Protein AF-A0A8J6IV03-F1 (afdb_monomer)

pLDDT: mean 79.32, std 14.81, range [42.12, 95.62]

Radius of gyration: 20.4 Å; Cα contacts (8 Å, |Δi|>4): 8; chains: 1; bounding box: 37×46×48 Å

Nearest PDB structures (foldseek):
  5xtq-assembly2_D  TM=3.360E-01  e=8.933E+00  Autographa californica nucleopolyhedrovirus

Secondary structure (DSSP, 8-state):
------------------HHHHHHHHHHTTPPPPPTT----HHHHHHHH--

Solvent-accessible surface area (backbone atoms only — not comparable to full-atom values): 3639 Å² total; per-residue (Å²): 131,88,80,82,80,86,70,87,70,81,74,76,83,69,91,71,84,56,67,66,58,55,49,54,52,34,51,77,72,72,43,80,76,82,61,89,88,62,89,72,53,71,66,56,52,48,62,66,70,73,110

Mean predicted aligned error: 11.82 Å

Structure (mmCIF, N/CA/C/O backbone):
data_AF-A0A8J6IV03-F1
#
_entry.id   AF-A0A8J6IV03-F1
#
loop_
_atom_site.group_PDB
_atom_site.id
_atom_site.type_symbol
_atom_site.label_atom_id
_atom_site.label_alt_id
_atom_site.label_comp_id
_atom_site.label_asym_id
_atom_site.label_entity_id
_atom_site.label_seq_id
_atom_site.pdbx_PDB_ins_code
_atom_site.Cartn_x
_atom_site.Cartn_y
_atom_site.Cartn_z
_atom_site.occupancy
_atom_site.B_iso_or_equiv
_atom_site.auth_seq_id
_atom_site.auth_comp_id
_atom_site.auth_asym_id
_atom_site.auth_atom_id
_atom_site.pdbx_PDB_model_num
ATOM 1 N N . MET A 1 1 ? 21.376 -31.815 -31.720 1.00 42.12 1 MET A N 1
ATOM 2 C CA . MET A 1 1 ? 21.428 -30.973 -30.506 1.00 42.12 1 MET A CA 1
ATOM 3 C C . MET A 1 1 ? 19.997 -30.679 -30.094 1.00 42.12 1 MET A C 1
ATOM 5 O O . MET A 1 1 ? 19.271 -30.082 -30.877 1.00 42.12 1 MET A O 1
ATOM 9 N N . ALA A 1 2 ? 19.547 -31.212 -28.957 1.00 44.47 2 ALA A N 1
ATOM 10 C CA . ALA A 1 2 ? 18.174 -31.025 -28.495 1.00 44.47 2 ALA A CA 1
ATOM 11 C C . ALA A 1 2 ? 18.028 -29.618 -27.894 1.00 44.47 2 ALA A C 1
ATOM 13 O O . ALA A 1 2 ? 18.649 -29.316 -26.881 1.00 44.47 2 ALA A O 1
ATOM 14 N N . ASN A 1 3 ? 17.235 -28.759 -28.539 1.00 53.06 3 ASN A N 1
ATOM 15 C CA . ASN A 1 3 ? 16.888 -27.437 -28.019 1.00 53.06 3 ASN A CA 1
ATOM 16 C C . ASN A 1 3 ? 15.893 -27.593 -26.861 1.00 53.06 3 ASN A C 1
ATOM 18 O O . ASN A 1 3 ? 14.706 -27.830 -27.073 1.00 53.06 3 ASN A O 1
ATOM 22 N N . THR A 1 4 ? 16.371 -27.432 -25.631 1.00 58.62 4 THR A N 1
ATOM 23 C CA . THR A 1 4 ? 15.584 -27.501 -24.388 1.00 58.62 4 THR A CA 1
ATOM 24 C C . THR A 1 4 ? 14.812 -26.208 -24.082 1.00 58.62 4 THR A C 1
ATOM 26 O O . THR A 1 4 ? 14.591 -25.885 -22.921 1.00 58.62 4 THR A O 1
ATOM 29 N N . ASN A 1 5 ? 14.367 -25.460 -25.097 1.00 57.78 5 ASN A N 1
ATOM 30 C CA . ASN A 1 5 ? 13.664 -24.177 -24.909 1.00 57.78 5 ASN A CA 1
ATOM 31 C C . ASN A 1 5 ? 12.132 -24.312 -24.794 1.00 57.78 5 ASN A C 1
ATOM 33 O O . ASN A 1 5 ? 11.420 -23.314 -24.798 1.00 57.78 5 ASN A O 1
ATOM 37 N N . ALA A 1 6 ? 11.600 -25.531 -24.686 1.00 55.31 6 ALA A N 1
ATOM 38 C CA . ALA A 1 6 ? 10.158 -25.801 -24.727 1.00 55.31 6 ALA A CA 1
ATOM 39 C C . ALA A 1 6 ? 9.534 -26.119 -23.349 1.00 55.31 6 ALA A C 1
ATOM 41 O O . ALA A 1 6 ? 8.604 -26.923 -23.265 1.00 55.31 6 ALA A O 1
ATOM 42 N N . LEU A 1 7 ? 10.044 -25.535 -22.256 1.00 53.78 7 LEU A N 1
ATOM 43 C CA . LEU A 1 7 ? 9.554 -25.820 -20.895 1.00 53.78 7 LEU A CA 1
ATOM 44 C C . LEU A 1 7 ? 9.230 -24.599 -20.021 1.00 53.78 7 LEU A C 1
ATOM 46 O O . LEU A 1 7 ? 8.950 -24.771 -18.841 1.00 53.78 7 LEU A O 1
ATOM 50 N N . GLU A 1 8 ? 9.110 -23.396 -20.578 1.00 59.91 8 GLU A N 1
ATOM 51 C CA . GLU A 1 8 ? 8.441 -22.277 -19.884 1.00 59.91 8 GLU A CA 1
ATOM 52 C C . GLU A 1 8 ? 6.917 -22.390 -20.101 1.00 59.91 8 GLU A C 1
ATOM 54 O O . GLU A 1 8 ? 6.251 -21.557 -20.714 1.00 59.91 8 GLU A O 1
ATOM 59 N N . LYS A 1 9 ? 6.358 -23.517 -19.651 1.00 57.56 9 LYS A N 1
ATOM 60 C CA . LYS A 1 9 ? 4.921 -23.799 -19.657 1.00 57.56 9 LYS A CA 1
ATOM 61 C C . LYS A 1 9 ? 4.206 -22.786 -18.760 1.00 57.56 9 LYS A C 1
ATOM 63 O O . LYS A 1 9 ? 4.340 -22.850 -17.545 1.00 57.56 9 LYS A O 1
ATOM 68 N N . ASN A 1 10 ? 3.379 -21.928 -19.358 1.00 59.91 10 ASN A N 1
ATOM 69 C CA . ASN A 1 10 ? 2.145 -21.396 -18.762 1.00 59.91 10 ASN A CA 1
ATOM 70 C C . ASN A 1 10 ? 2.240 -20.913 -17.301 1.00 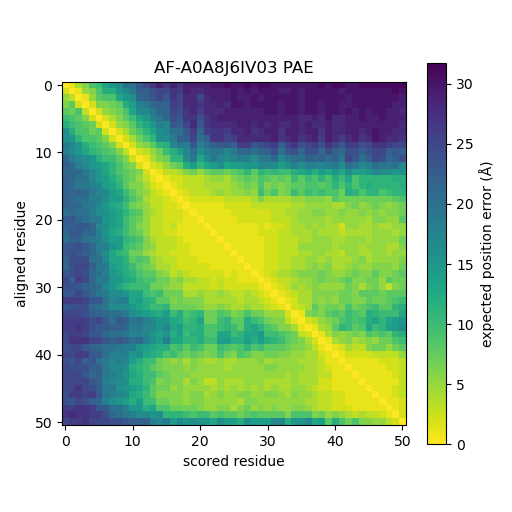59.91 10 ASN A C 1
ATOM 72 O O . ASN A 1 10 ? 1.354 -21.198 -16.489 1.00 59.91 10 ASN A O 1
ATOM 76 N N . LYS A 1 11 ? 3.278 -20.156 -16.932 1.00 63.72 11 LYS A N 1
ATOM 77 C CA . LYS A 1 11 ? 3.254 -19.434 -15.659 1.00 63.72 11 LYS A CA 1
ATOM 78 C C . LYS A 1 11 ? 2.265 -18.289 -15.843 1.00 63.72 11 LYS A C 1
ATOM 80 O O . LYS A 1 11 ? 2.611 -17.278 -16.442 1.00 63.72 11 LYS A O 1
ATOM 85 N N . GLN A 1 12 ? 1.014 -18.480 -15.412 1.00 67.25 12 GLN A N 1
ATOM 86 C CA . GLN A 1 12 ? 0.025 -17.402 -15.369 1.00 67.25 12 GLN A CA 1
ATOM 87 C C . GLN A 1 12 ? 0.697 -16.205 -14.698 1.00 67.25 12 GLN A C 1
ATOM 89 O O . GLN A 1 12 ? 1.032 -16.272 -13.512 1.00 67.25 12 GLN A O 1
ATOM 94 N N . ILE A 1 13 ? 0.971 -15.155 -15.475 1.00 75.50 13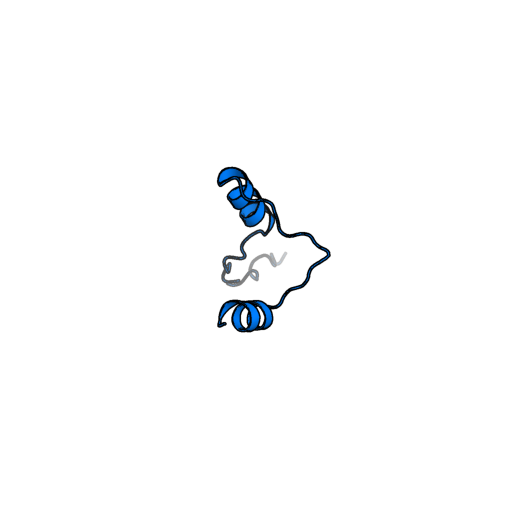 ILE A N 1
ATOM 95 C CA . ILE A 1 13 ? 1.595 -13.933 -14.979 1.00 75.50 13 ILE A CA 1
ATOM 96 C C . ILE A 1 13 ? 0.534 -13.279 -14.103 1.00 75.50 13 ILE A C 1
ATOM 98 O O . ILE A 1 13 ? -0.323 -12.536 -14.572 1.00 75.50 13 ILE A O 1
ATOM 102 N N . ARG A 1 14 ? 0.515 -13.651 -12.823 1.00 82.50 14 ARG A N 1
ATOM 103 C CA . ARG A 1 14 ? -0.357 -13.015 -11.845 1.00 82.50 14 ARG A CA 1
ATOM 104 C C . ARG A 1 14 ? 0.103 -11.576 -11.720 1.00 82.50 14 ARG A C 1
ATOM 106 O O . ARG A 1 14 ? 1.302 -11.310 -11.630 1.00 82.50 14 ARG A O 1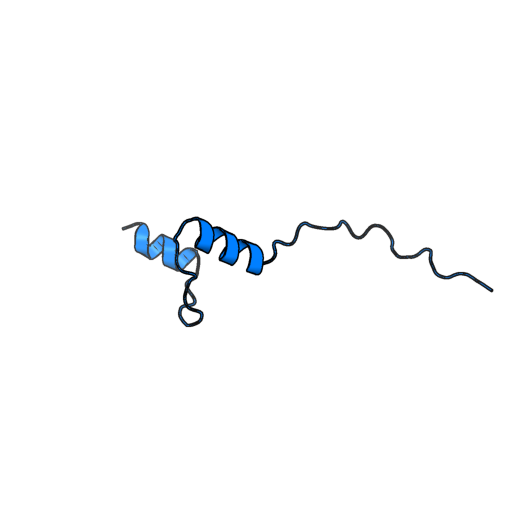
ATOM 113 N N . PHE A 1 15 ? -0.852 -10.660 -11.713 1.00 85.00 15 PHE A N 1
ATOM 114 C CA . PHE A 1 15 ? -0.557 -9.278 -11.395 1.00 85.00 15 PHE A CA 1
ATOM 115 C C . PHE A 1 15 ? -0.005 -9.214 -9.968 1.00 85.00 15 PHE A C 1
ATOM 117 O O . PHE A 1 15 ? -0.694 -9.565 -9.011 1.00 85.00 15 PHE A O 1
ATOM 124 N N . VAL A 1 16 ? 1.252 -8.797 -9.843 1.00 86.00 16 VAL A N 1
ATOM 125 C CA . VAL A 1 16 ? 1.878 -8.491 -8.559 1.00 86.00 16 VAL A CA 1
ATOM 126 C C . VAL A 1 16 ? 2.099 -6.982 -8.540 1.00 86.00 16 VAL A C 1
ATOM 128 O O . VAL A 1 16 ? 2.953 -6.493 -9.286 1.00 86.00 16 VAL A O 1
ATOM 131 N N . PRO A 1 17 ? 1.317 -6.222 -7.754 1.00 85.25 17 PRO A N 1
ATOM 132 C CA . PRO A 1 17 ? 1.510 -4.787 -7.662 1.00 85.25 17 PRO A CA 1
ATOM 133 C C . PRO A 1 17 ? 2.890 -4.487 -7.076 1.00 85.25 17 PRO A C 1
ATOM 135 O O . PRO A 1 17 ? 3.315 -5.079 -6.085 1.00 85.25 17 PRO A O 1
ATOM 138 N N . LYS A 1 18 ? 3.583 -3.542 -7.707 1.00 92.00 18 LYS A N 1
ATOM 139 C CA . LYS A 1 18 ? 4.835 -2.984 -7.200 1.00 92.00 18 LYS A CA 1
ATOM 140 C C . LYS A 1 18 ? 4.512 -1.981 -6.100 1.00 92.00 18 LYS A C 1
ATOM 142 O O . LYS A 1 18 ? 3.739 -1.051 -6.336 1.00 92.00 18 LYS A O 1
ATOM 147 N N . MET A 1 19 ? 5.088 -2.157 -4.913 1.00 89.44 19 MET A N 1
ATOM 148 C CA . MET A 1 19 ? 4.848 -1.248 -3.784 1.00 89.44 19 MET A CA 1
ATOM 149 C C . MET A 1 19 ? 5.340 0.169 -4.086 1.00 89.44 19 MET A C 1
ATOM 151 O O . MET A 1 19 ? 4.760 1.137 -3.607 1.00 89.44 19 MET A O 1
ATOM 155 N N . GLU A 1 20 ? 6.347 0.304 -4.947 1.00 91.38 20 GLU A N 1
ATOM 156 C CA . GLU A 1 20 ? 6.835 1.586 -5.454 1.00 91.38 20 GLU A CA 1
ATOM 157 C C . GLU A 1 20 ? 5.704 2.384 -6.112 1.00 91.38 20 GLU A C 1
ATOM 159 O O . GLU A 1 20 ? 5.529 3.559 -5.806 1.00 91.38 20 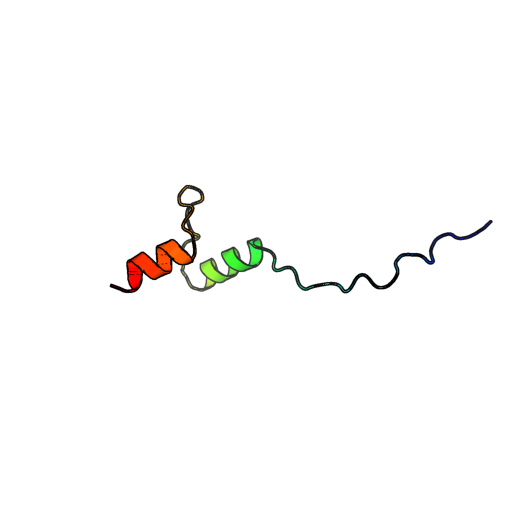GLU A O 1
ATOM 164 N N . ASN A 1 21 ? 4.868 1.727 -6.925 1.00 92.06 21 ASN A N 1
ATOM 165 C CA . ASN A 1 21 ? 3.741 2.378 -7.597 1.00 92.06 21 ASN A CA 1
ATOM 166 C C . ASN A 1 21 ? 2.687 2.863 -6.595 1.00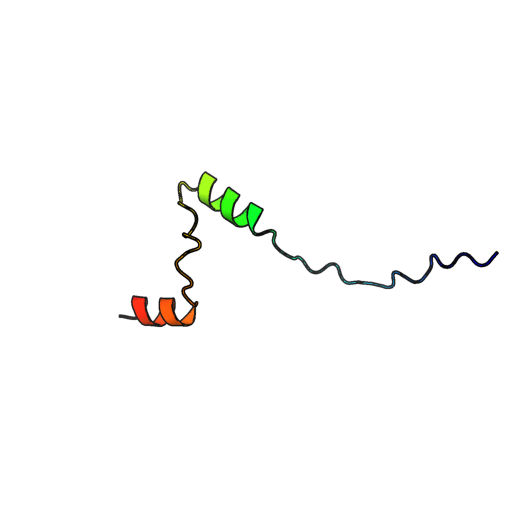 92.06 21 ASN A C 1
ATOM 168 O O . ASN A 1 21 ? 2.094 3.923 -6.792 1.00 92.06 21 ASN A O 1
ATOM 172 N N . TYR A 1 22 ? 2.460 2.103 -5.518 1.00 90.12 22 TYR A N 1
ATOM 173 C CA 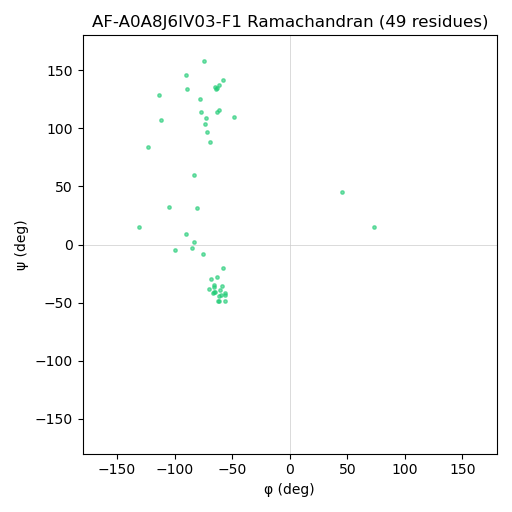. TYR A 1 22 ? 1.568 2.515 -4.435 1.00 90.12 22 TYR A CA 1
ATOM 174 C C . TYR A 1 22 ? 2.076 3.802 -3.772 1.00 90.12 22 TYR A C 1
ATOM 176 O O . TYR A 1 22 ? 1.325 4.766 -3.649 1.00 90.12 22 TYR A O 1
ATOM 184 N N . TYR A 1 23 ? 3.365 3.864 -3.426 1.00 91.00 23 TYR A N 1
ATOM 185 C CA . TYR A 1 23 ? 3.950 5.064 -2.822 1.00 91.00 23 TYR A CA 1
ATOM 186 C C . TYR A 1 23 ? 3.957 6.263 -3.775 1.00 91.00 23 TYR A C 1
ATOM 188 O O . TYR A 1 23 ? 3.626 7.367 -3.350 1.00 91.00 23 TYR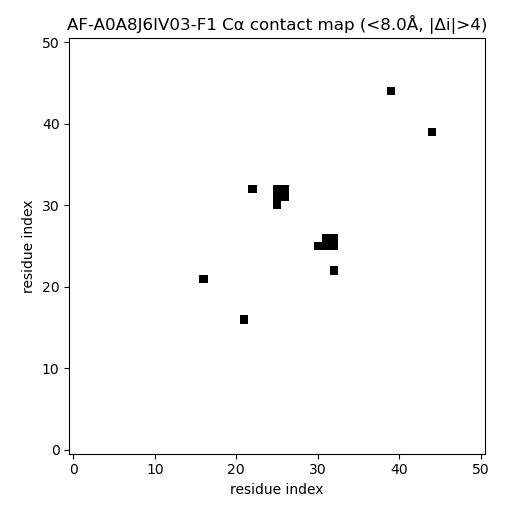 A O 1
ATOM 196 N N . THR A 1 24 ? 4.275 6.061 -5.057 1.00 93.06 24 THR A N 1
ATOM 197 C CA . THR A 1 24 ? 4.1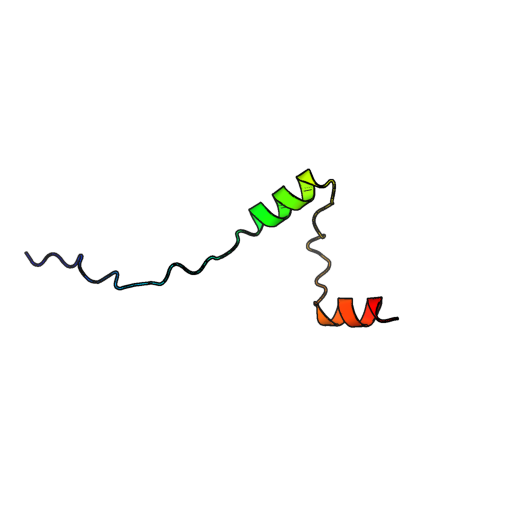95 7.123 -6.071 1.00 93.06 24 THR A CA 1
ATOM 198 C C . THR A 1 24 ? 2.772 7.671 -6.192 1.00 93.06 24 THR A C 1
ATOM 200 O O . THR A 1 24 ? 2.586 8.887 -6.204 1.00 93.06 24 THR A O 1
ATOM 203 N N . SER A 1 25 ? 1.763 6.797 -6.197 1.00 92.94 25 SER A N 1
ATOM 204 C CA . SER A 1 25 ? 0.356 7.217 -6.261 1.00 92.94 25 SER A CA 1
ATOM 205 C C . SER A 1 25 ? -0.030 8.080 -5.053 1.00 92.94 25 SER A C 1
ATOM 207 O O . SER A 1 25 ? -0.572 9.166 -5.236 1.00 92.94 25 SER A O 1
ATOM 209 N N . LEU A 1 26 ? 0.368 7.683 -3.834 1.00 91.62 26 LEU A N 1
ATOM 210 C CA . LEU A 1 26 ? 0.153 8.494 -2.626 1.00 91.62 26 LEU A CA 1
ATOM 211 C C . LEU A 1 26 ? 0.763 9.897 -2.745 1.00 91.62 26 LEU A C 1
ATOM 213 O O . LEU A 1 26 ? 0.130 10.875 -2.353 1.00 91.62 26 LEU A O 1
ATOM 217 N N . THR A 1 27 ? 1.973 10.012 -3.306 1.00 91.81 27 THR A N 1
ATOM 218 C CA . THR A 1 27 ? 2.631 11.321 -3.444 1.00 91.81 27 THR A CA 1
ATOM 219 C C . THR A 1 27 ? 1.903 12.257 -4.407 1.00 91.81 27 THR A C 1
ATOM 221 O O . THR A 1 27 ? 1.843 13.455 -4.139 1.00 91.81 27 THR A O 1
ATOM 224 N N . TYR A 1 28 ? 1.306 11.736 -5.484 1.00 95.62 28 TYR A N 1
ATOM 225 C CA . TYR A 1 28 ? 0.497 12.548 -6.401 1.00 95.62 28 TYR A CA 1
ATOM 226 C C . TYR A 1 28 ? -0.801 13.046 -5.765 1.00 95.62 28 TYR A C 1
ATOM 228 O O . TYR A 1 28 ? -1.263 14.136 -6.091 1.00 95.62 28 TYR A O 1
ATOM 236 N N . GLU A 1 29 ? -1.354 12.288 -4.822 1.00 94.00 29 GLU A N 1
ATOM 237 C CA . GLU A 1 29 ? -2.544 12.668 -4.053 1.00 94.00 29 GLU A CA 1
ATOM 238 C C . GLU A 1 29 ? -2.217 13.574 -2.849 1.00 94.00 29 GLU A C 1
ATOM 240 O O . GLU A 1 29 ? -3.106 13.942 -2.083 1.00 94.00 29 GLU A O 1
ATOM 245 N N . GLY A 1 30 ? -0.943 13.942 -2.658 1.00 93.94 30 GLY A N 1
ATOM 246 C CA . GLY A 1 30 ? -0.493 14.755 -1.525 1.00 93.94 30 GLY A CA 1
ATOM 247 C C . GLY A 1 30 ? -0.462 14.003 -0.188 1.00 93.94 30 GLY A C 1
ATOM 248 O O . GLY A 1 30 ? -0.370 14.631 0.868 1.00 93.94 30 GLY A O 1
ATOM 249 N N . MET A 1 31 ? -0.529 12.669 -0.206 1.00 90.19 31 MET A N 1
ATOM 250 C CA . MET A 1 31 ? -0.444 11.830 0.988 1.00 90.19 31 MET A CA 1
ATOM 251 C C . MET A 1 31 ? 1.001 11.438 1.305 1.00 90.19 31 MET A C 1
ATOM 253 O O . MET A 1 31 ? 1.827 11.199 0.421 1.00 90.19 31 MET A O 1
ATOM 257 N N . THR A 1 32 ? 1.314 11.319 2.596 1.00 87.38 32 THR A N 1
ATOM 258 C CA . THR A 1 32 ? 2.634 10.881 3.054 1.00 87.38 32 THR A CA 1
ATOM 259 C C . THR A 1 32 ? 2.693 9.356 3.191 1.00 87.38 32 THR A C 1
ATOM 261 O O . THR A 1 32 ? 1.787 8.748 3.768 1.00 87.38 32 THR A O 1
ATOM 264 N N . PRO A 1 33 ? 3.757 8.698 2.687 1.00 80.88 33 PRO A N 1
ATOM 265 C CA . PRO A 1 33 ? 3.928 7.263 2.856 1.00 80.88 33 PRO A CA 1
ATOM 266 C C . PRO A 1 33 ? 3.959 6.865 4.340 1.00 80.88 33 PRO A C 1
ATOM 268 O O . PRO A 1 33 ? 4.572 7.565 5.153 1.00 80.88 33 PRO A O 1
ATOM 271 N N . PRO A 1 34 ? 3.353 5.724 4.713 1.00 78.25 34 PRO A N 1
ATOM 272 C CA . PRO A 1 34 ? 3.399 5.246 6.087 1.00 78.25 34 PRO A CA 1
ATOM 273 C C . PRO A 1 34 ? 4.845 4.976 6.526 1.00 78.25 34 PRO A C 1
ATOM 275 O O . PRO A 1 34 ? 5.644 4.393 5.791 1.00 78.25 34 PRO A O 1
ATOM 278 N N . SER A 1 35 ? 5.182 5.393 7.750 1.00 77.12 35 SER A N 1
ATOM 279 C CA . SER A 1 35 ? 6.504 5.160 8.338 1.00 77.12 35 SER A CA 1
ATOM 280 C C . SER A 1 35 ? 6.767 3.665 8.528 1.00 77.12 35 SER A C 1
ATOM 282 O O . SER A 1 35 ? 5.939 2.945 9.089 1.00 77.12 35 SER A O 1
ATOM 284 N N . LYS A 1 36 ? 7.967 3.214 8.135 1.00 69.69 36 LYS A N 1
ATOM 285 C CA . LYS A 1 36 ? 8.426 1.818 8.273 1.00 69.69 36 LYS A CA 1
ATOM 286 C C . LYS A 1 36 ? 8.405 1.307 9.721 1.00 69.69 36 LYS A C 1
ATOM 288 O O . LYS A 1 36 ? 8.368 0.103 9.938 1.00 69.69 36 LYS A O 1
ATOM 293 N N . ASN A 1 37 ? 8.392 2.210 10.701 1.00 71.12 37 ASN A N 1
ATOM 294 C CA . ASN A 1 37 ? 8.481 1.870 12.123 1.00 71.12 37 ASN A CA 1
ATOM 295 C C . ASN A 1 37 ? 7.132 1.508 12.756 1.00 71.12 37 ASN A C 1
ATOM 297 O O . ASN A 1 37 ? 7.084 1.174 13.938 1.00 71.12 37 ASN A O 1
ATOM 301 N N . LYS A 1 38 ? 6.028 1.593 12.006 1.00 71.31 38 LYS A N 1
ATOM 302 C CA . LYS A 1 38 ? 4.691 1.328 12.535 1.00 71.31 38 LYS A CA 1
ATOM 303 C C . LYS A 1 38 ? 4.009 0.234 11.729 1.00 71.31 38 LYS A C 1
ATOM 305 O O . LYS A 1 38 ? 3.223 0.500 10.825 1.00 71.31 38 LYS A O 1
ATOM 310 N N . VAL A 1 39 ? 4.305 -1.011 12.083 1.00 73.44 39 VAL A N 1
ATOM 311 C CA . VAL A 1 39 ? 3.555 -2.157 11.572 1.00 73.44 39 VAL A CA 1
ATOM 312 C C . VAL A 1 39 ? 2.195 -2.152 12.268 1.00 73.44 39 VAL A C 1
ATOM 314 O O . VAL A 1 39 ? 2.107 -2.385 13.469 1.00 73.44 39 VAL A O 1
ATOM 317 N N . GLN A 1 40 ? 1.139 -1.817 11.531 1.00 81.81 40 GLN A N 1
ATOM 318 C CA . GLN A 1 40 ? -0.239 -1.971 11.993 1.00 81.81 40 GLN A CA 1
ATOM 319 C C . GLN A 1 40 ? -0.902 -3.026 11.121 1.00 81.81 40 GLN A C 1
ATOM 321 O O . GLN A 1 40 ? -0.841 -2.932 9.893 1.00 81.81 40 GLN A O 1
ATOM 326 N N . SER A 1 41 ? -1.522 -4.029 11.739 1.00 87.88 41 SER A N 1
ATOM 327 C CA . SER A 1 41 ? -2.333 -4.972 10.979 1.00 87.88 41 SER A CA 1
ATOM 328 C C . SER A 1 41 ? -3.655 -4.321 10.563 1.00 87.88 41 SER A C 1
ATOM 330 O O . SER A 1 41 ? -4.131 -3.360 11.180 1.00 87.88 41 SER A O 1
ATOM 332 N N . VAL A 1 42 ? -4.276 -4.866 9.516 1.00 88.94 42 VAL A N 1
ATOM 333 C CA . VAL A 1 42 ? -5.620 -4.451 9.090 1.00 88.94 42 VAL A CA 1
ATOM 334 C C . VAL A 1 42 ? -6.630 -4.647 10.226 1.00 88.94 42 VAL A C 1
ATOM 336 O O . VAL A 1 42 ? -7.519 -3.816 10.405 1.00 88.94 42 VAL A O 1
ATOM 339 N N . ASP A 1 43 ? -6.474 -5.700 11.027 1.00 91.50 43 ASP A N 1
ATOM 340 C CA . ASP A 1 43 ? -7.365 -5.986 12.152 1.00 91.50 43 ASP A CA 1
ATOM 341 C C . ASP A 1 43 ? -7.203 -4.975 13.293 1.00 91.50 43 ASP A C 1
ATOM 343 O O . ASP A 1 43 ? -8.201 -4.534 13.867 1.00 91.50 43 ASP A O 1
ATOM 347 N N . ASP A 1 44 ? -5.976 -4.529 13.576 1.00 88.88 44 ASP A N 1
ATOM 348 C CA . ASP A 1 44 ? -5.726 -3.475 14.568 1.00 88.88 44 ASP A CA 1
ATOM 349 C C . ASP A 1 44 ? -6.328 -2.139 14.131 1.00 88.88 44 ASP A C 1
ATOM 351 O O . ASP A 1 44 ? -6.921 -1.424 14.943 1.00 88.88 44 ASP A O 1
ATOM 355 N N . LEU A 1 45 ? -6.211 -1.807 12.840 1.00 88.94 45 LEU A N 1
ATOM 356 C CA . LEU A 1 45 ? -6.831 -0.610 12.273 1.00 88.94 45 LEU A CA 1
ATOM 357 C C . LEU A 1 45 ? -8.356 -0.680 12.396 1.00 88.94 45 LEU A C 1
ATOM 359 O O . LEU A 1 45 ? -8.962 0.256 12.918 1.00 88.94 45 LEU A O 1
ATOM 363 N N . LYS A 1 46 ? -8.971 -1.804 12.011 1.00 93.06 46 LYS A N 1
ATOM 364 C CA . LYS A 1 46 ? -10.419 -2.012 12.158 1.00 93.06 46 LYS A CA 1
ATOM 365 C C . LYS A 1 46 ? -10.867 -1.841 13.607 1.00 93.06 46 LYS A C 1
ATOM 367 O O . LYS A 1 46 ? -11.792 -1.082 13.861 1.00 93.06 46 LYS A O 1
ATOM 372 N N . ARG A 1 47 ? -10.188 -2.475 14.569 1.00 92.00 47 ARG A N 1
ATOM 373 C CA . ARG A 1 47 ? -10.521 -2.340 16.001 1.00 92.00 47 ARG A CA 1
ATOM 374 C C . ARG A 1 47 ? -10.396 -0.904 16.502 1.00 92.00 47 ARG A C 1
ATOM 376 O O . ARG A 1 47 ? -11.218 -0.471 17.303 1.00 92.00 47 ARG A O 1
ATOM 383 N N . LYS A 1 48 ? -9.372 -0.172 16.054 1.00 90.94 48 LYS A N 1
ATOM 384 C CA . LYS A 1 48 ? -9.127 1.207 16.490 1.00 90.94 48 LYS A CA 1
ATOM 385 C 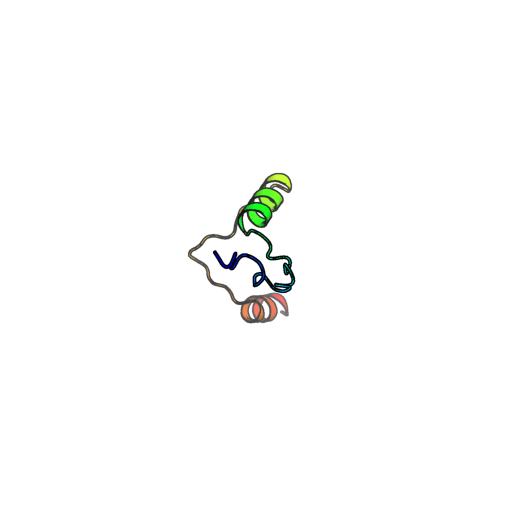C . LYS A 1 48 ? -10.219 2.171 16.017 1.00 90.94 48 LYS A C 1
ATOM 387 O O . LYS A 1 48 ? -10.608 3.037 16.792 1.00 90.94 48 LYS A O 1
ATOM 392 N N . TYR A 1 49 ? -10.664 2.032 14.770 1.00 92.88 49 TYR A N 1
ATOM 393 C CA . TYR A 1 49 ? -11.601 2.959 14.122 1.00 92.88 49 TYR A CA 1
ATOM 394 C C . TYR A 1 49 ? -13.061 2.482 14.113 1.00 92.88 49 TYR A C 1
ATOM 396 O O . TYR A 1 49 ? -13.925 3.215 13.658 1.00 92.88 49 TYR A O 1
ATOM 404 N N . ALA A 1 50 ? -13.352 1.266 14.587 1.00 91.06 50 ALA A N 1
ATOM 405 C CA . ALA A 1 50 ? -14.726 0.790 14.779 1.00 91.06 50 ALA A CA 1
ATOM 406 C C . ALA A 1 50 ? -15.413 1.392 16.020 1.00 91.06 50 ALA A C 1
ATOM 408 O O . ALA A 1 50 ? -16.599 1.149 16.229 1.00 91.06 50 ALA A O 1
ATOM 409 N N . ARG A 1 51 ? -14.654 2.111 16.854 1.00 71.12 51 ARG A N 1
ATOM 410 C CA . ARG A 1 51 ? -15.177 2.964 17.926 1.00 71.12 51 ARG A CA 1
ATOM 411 C C . ARG A 1 51 ? -15.664 4.280 17.346 1.00 71.12 51 ARG A C 1
ATOM 413 O O . ARG A 1 51 ? -16.701 4.756 17.847 1.00 71.12 51 ARG A O 1
#

Sequence (51 aa):
MANTNALEKNKQIRFVPKMENYYTSLTYEGMTPPSKNKVQSVDDLKRKYAR

Foldseek 3Di:
DDDPPPPPPDPPPPDDDDVVVVCVVCVVVVHHDDDPVDDDDPVNVCVVPVD

Organism: NCBI:txid2125989